Protein AF-W9Z2L5-F1 (afdb_monomer)

pLDDT: mean 79.65, std 16.05, range [39.03, 98.19]

Foldseek 3Di:
DDPCVPDLPPVSVPPVPDVVSDDDLVPDALCPLPDDSCLSVVLVVVVLQCVQVVVVVQQVVCPRDADDPPDDFDKDWDWDQDSVSDIDTDDIGGPDDFDCDDPRVVVVVVVVVLVVQVCCCPPVVDHDPDPDPPPPDDDSYDDDHPVNVPDPPPDD

Organism: NCBI:txid1089452

Structure (mmCIF, N/CA/C/O backbone):
data_AF-W9Z2L5-F1
#
_entry.id   AF-W9Z2L5-F1
#
loop_
_atom_site.group_PDB
_atom_site.id
_atom_site.type_symbol
_atom_site.label_atom_id
_atom_site.label_alt_id
_atom_site.label_comp_id
_atom_site.label_asym_id
_atom_site.label_entity_id
_atom_site.label_seq_id
_atom_site.pdbx_PDB_ins_code
_atom_site.Cartn_x
_atom_site.Cartn_y
_atom_site.Cartn_z
_atom_site.occupancy
_atom_site.B_iso_or_equiv
_atom_site.auth_seq_id
_atom_site.auth_comp_id
_atom_site.auth_asym_id
_atom_site.auth_atom_id
_atom_site.pdbx_PDB_model_num
ATOM 1 N N . MET 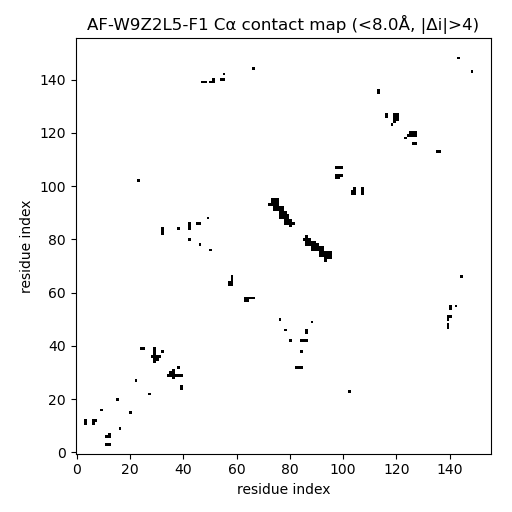A 1 1 ? 29.646 -7.602 -3.529 1.00 47.91 1 MET A N 1
ATOM 2 C CA . MET A 1 1 ? 28.427 -6.875 -3.949 1.00 47.91 1 MET A CA 1
ATOM 3 C C . MET A 1 1 ? 28.397 -5.554 -3.201 1.00 47.91 1 MET A C 1
ATOM 5 O O . MET A 1 1 ? 28.595 -5.579 -1.990 1.00 47.91 1 MET A O 1
ATOM 9 N N . SER A 1 2 ? 28.264 -4.413 -3.883 1.00 54.12 2 SER A N 1
ATOM 10 C CA . SER A 1 2 ? 28.114 -3.134 -3.175 1.00 54.12 2 SER A CA 1
ATOM 11 C C . SER A 1 2 ? 26.717 -3.083 -2.544 1.00 54.12 2 SER A C 1
ATOM 13 O O . SER A 1 2 ? 25.763 -3.632 -3.090 1.00 54.12 2 SER A O 1
ATOM 15 N N . ARG A 1 3 ? 26.581 -2.456 -1.371 1.00 52.78 3 ARG A N 1
ATOM 16 C CA . ARG A 1 3 ? 25.296 -2.385 -0.648 1.00 52.78 3 ARG A CA 1
ATOM 17 C C . ARG A 1 3 ? 24.193 -1.661 -1.438 1.00 52.78 3 ARG A C 1
ATOM 19 O O . ARG A 1 3 ? 23.020 -1.909 -1.190 1.00 52.78 3 ARG A O 1
ATOM 26 N N . GLY A 1 4 ? 24.564 -0.815 -2.402 1.00 57.91 4 GLY A N 1
ATOM 27 C CA . GLY A 1 4 ? 23.626 -0.015 -3.194 1.00 57.91 4 GLY A CA 1
ATOM 28 C C . GLY A 1 4 ? 22.781 -0.807 -4.196 1.00 57.91 4 GLY A C 1
ATOM 29 O O . GLY A 1 4 ? 21.761 -0.297 -4.631 1.00 57.91 4 GLY A O 1
ATOM 30 N N . SER A 1 5 ? 23.142 -2.047 -4.553 1.00 67.06 5 SER A N 1
ATOM 31 C CA . SER A 1 5 ? 22.365 -2.828 -5.534 1.00 67.06 5 SER A CA 1
ATOM 32 C C . SER A 1 5 ? 21.274 -3.713 -4.922 1.00 67.06 5 SER A C 1
ATOM 34 O O . SER A 1 5 ? 20.458 -4.249 -5.661 1.00 67.06 5 SER A O 1
ATOM 36 N N . ALA A 1 6 ? 21.284 -3.919 -3.601 1.00 76.12 6 ALA A N 1
ATOM 37 C CA . ALA A 1 6 ? 20.391 -4.864 -2.917 1.00 76.12 6 ALA A CA 1
ATOM 38 C C . ALA A 1 6 ? 19.367 -4.192 -1.985 1.00 76.12 6 ALA A C 1
ATOM 40 O O . ALA A 1 6 ? 18.418 -4.842 -1.564 1.00 76.12 6 ALA A O 1
ATOM 41 N N . LEU A 1 7 ? 19.560 -2.912 -1.647 1.00 82.31 7 LEU A N 1
ATOM 42 C CA . LEU A 1 7 ? 18.696 -2.161 -0.734 1.00 82.31 7 LEU A CA 1
ATOM 43 C C . LEU A 1 7 ? 18.075 -0.984 -1.469 1.00 82.31 7 LEU A C 1
ATOM 45 O O . LEU A 1 7 ? 18.793 -0.058 -1.817 1.00 82.31 7 LEU A O 1
ATOM 49 N N . THR A 1 8 ? 16.763 -0.973 -1.675 1.00 84.12 8 THR A N 1
ATOM 50 C CA . THR A 1 8 ? 16.073 0.054 -2.478 1.00 84.12 8 THR A CA 1
ATOM 51 C C . THR A 1 8 ? 15.785 1.355 -1.714 1.00 84.12 8 THR A C 1
ATOM 53 O O . THR A 1 8 ? 15.273 2.310 -2.301 1.00 84.12 8 THR A O 1
ATOM 56 N N . ASN A 1 9 ? 16.140 1.439 -0.424 1.00 84.56 9 ASN A N 1
ATOM 57 C CA . ASN A 1 9 ? 15.914 2.609 0.429 1.00 84.56 9 ASN A CA 1
ATOM 58 C C . ASN A 1 9 ? 16.479 3.876 -0.222 1.00 84.56 9 ASN A C 1
ATOM 60 O O . ASN A 1 9 ? 17.684 3.971 -0.457 1.00 84.56 9 ASN A O 1
ATOM 64 N N . THR A 1 10 ? 15.646 4.899 -0.436 1.00 77.19 10 THR A N 1
ATOM 65 C CA . THR A 1 10 ? 16.075 6.082 -1.203 1.00 77.19 10 THR A CA 1
ATOM 66 C C . THR A 1 10 ? 17.286 6.798 -0.587 1.00 77.19 10 THR A C 1
ATOM 68 O O . THR A 1 10 ? 18.162 7.246 -1.319 1.00 77.19 10 THR A O 1
ATOM 71 N N . HIS A 1 11 ? 17.399 6.835 0.746 1.00 75.50 11 HIS A N 1
ATOM 72 C CA . HIS A 1 11 ? 18.551 7.427 1.441 1.00 75.50 11 HIS A CA 1
ATOM 73 C C . HIS A 1 11 ? 19.886 6.721 1.136 1.00 75.50 11 HIS A C 1
ATOM 75 O O . HIS A 1 11 ? 20.939 7.346 1.217 1.00 75.50 11 HIS A O 1
ATOM 81 N N . LEU A 1 12 ? 19.854 5.430 0.782 1.00 75.06 12 LEU A N 1
ATOM 82 C CA . LEU A 1 12 ? 21.042 4.628 0.465 1.00 75.06 12 LEU A CA 1
ATOM 83 C C . LEU A 1 12 ? 21.386 4.635 -1.032 1.00 75.06 12 LEU A C 1
ATOM 85 O O . LEU A 1 12 ? 22.494 4.248 -1.399 1.00 75.06 12 LEU A O 1
ATOM 89 N N . GLN A 1 13 ? 20.459 5.074 -1.888 1.00 73.19 13 GLN A N 1
ATOM 90 C CA . GLN A 1 13 ? 20.598 5.020 -3.347 1.00 73.19 13 GLN A CA 1
ATOM 91 C C . GLN A 1 13 ? 21.446 6.164 -3.946 1.00 73.19 13 GLN A C 1
ATOM 93 O O . GLN A 1 13 ? 21.822 6.099 -5.116 1.00 73.19 13 GLN A O 1
ATOM 98 N N . GLY A 1 14 ? 21.822 7.183 -3.159 1.00 63.94 14 GLY A N 1
ATOM 99 C CA . GLY A 1 14 ? 22.745 8.251 -3.581 1.00 63.94 14 GLY A CA 1
ATOM 100 C C . GLY A 1 14 ? 22.353 8.947 -4.900 1.00 63.94 14 GLY A C 1
ATOM 101 O O . GLY A 1 14 ? 21.176 9.055 -5.235 1.00 63.94 14 GLY A O 1
ATOM 102 N N . THR A 1 15 ? 23.342 9.399 -5.683 1.00 53.19 15 THR A N 1
ATOM 103 C CA . THR A 1 15 ? 23.159 10.039 -7.010 1.00 53.19 15 THR A CA 1
ATOM 104 C C . THR A 1 15 ? 22.731 9.078 -8.129 1.00 53.19 15 THR A C 1
ATOM 106 O O . THR A 1 15 ? 22.491 9.518 -9.250 1.00 53.19 15 THR A O 1
ATOM 109 N N . VAL A 1 16 ? 22.593 7.776 -7.845 1.00 51.38 16 VAL A N 1
ATOM 110 C CA . VAL A 1 16 ? 22.003 6.784 -8.769 1.00 51.38 16 VAL A CA 1
ATOM 111 C C . VAL A 1 16 ? 20.470 6.911 -8.801 1.00 51.38 16 VAL A C 1
ATOM 113 O O . VAL A 1 16 ? 19.812 6.398 -9.707 1.00 51.38 16 VAL A O 1
ATOM 116 N N . CYS A 1 17 ? 19.899 7.684 -7.870 1.00 51.12 17 CYS A N 1
ATOM 117 C CA . CYS A 1 17 ? 18.515 8.142 -7.884 1.00 51.12 17 CYS A CA 1
ATOM 118 C C . CYS A 1 17 ? 18.306 9.199 -8.987 1.00 51.12 17 CYS A C 1
ATOM 120 O O . CYS A 1 17 ? 18.081 10.378 -8.728 1.00 51.12 17 CYS A O 1
ATOM 122 N N . SER A 1 18 ? 18.424 8.785 -10.247 1.00 53.22 18 SER A N 1
ATOM 123 C CA . SER A 1 18 ? 17.806 9.529 -11.346 1.00 53.22 18 SER A CA 1
ATOM 124 C C . SER A 1 18 ? 16.284 9.498 -11.159 1.00 53.22 18 SER A C 1
ATOM 126 O O . SER A 1 18 ? 15.764 8.576 -10.526 1.00 53.22 18 SER A O 1
ATOM 128 N N . GLU A 1 19 ? 15.543 10.440 -11.748 1.00 52.03 19 GLU A N 1
ATOM 129 C CA . GLU A 1 19 ? 14.067 10.395 -11.806 1.00 52.03 19 GLU A CA 1
ATOM 130 C C . GLU A 1 19 ? 13.525 9.026 -12.267 1.00 52.03 19 GLU A C 1
ATOM 132 O O . GLU A 1 19 ? 12.391 8.669 -11.971 1.00 52.03 19 GLU A O 1
ATOM 137 N N . SER A 1 20 ? 14.353 8.211 -12.929 1.00 59.31 20 SER A N 1
ATOM 138 C CA . SER A 1 20 ? 14.019 6.852 -13.348 1.00 59.31 20 SER A CA 1
ATOM 139 C C . SER A 1 20 ? 13.914 5.811 -12.218 1.00 59.31 20 SER A C 1
ATOM 141 O O . SER A 1 20 ? 13.379 4.731 -12.480 1.00 59.31 20 SER A O 1
ATOM 143 N N . ALA A 1 21 ? 14.397 6.10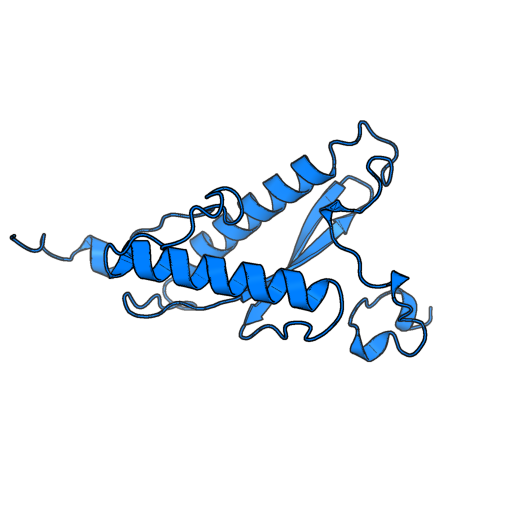1 -11.001 1.00 68.56 21 ALA A N 1
ATOM 144 C CA . ALA A 1 21 ? 14.431 5.167 -9.868 1.00 68.56 21 ALA A CA 1
ATOM 145 C C . ALA A 1 21 ? 13.091 5.051 -9.119 1.00 68.56 21 ALA A C 1
ATOM 147 O O . ALA A 1 21 ? 12.851 4.060 -8.433 1.00 68.56 21 ALA A O 1
ATOM 148 N N . ARG A 1 22 ? 12.203 6.043 -9.258 1.00 78.25 22 ARG A N 1
ATOM 149 C CA . ARG A 1 22 ? 10.830 6.001 -8.742 1.00 78.25 22 ARG A CA 1
ATOM 150 C C . ARG A 1 22 ? 9.873 6.116 -9.91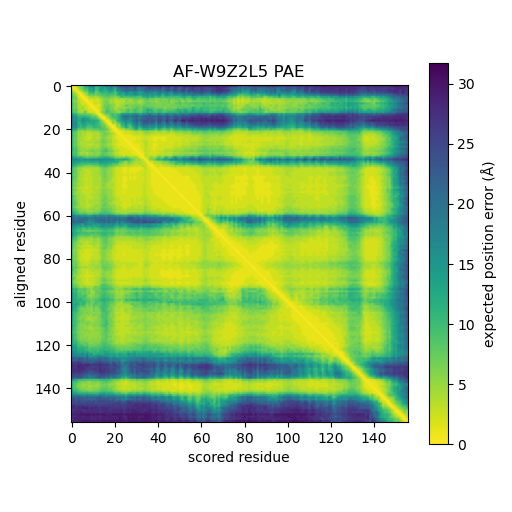1 1.00 78.25 22 ARG A C 1
ATOM 152 O O . ARG A 1 22 ? 9.937 7.075 -10.670 1.00 78.25 22 ARG A O 1
ATOM 159 N N . ARG A 1 23 ? 8.976 5.149 -10.047 1.00 82.75 23 ARG A N 1
ATOM 160 C CA . ARG A 1 23 ? 7.974 5.137 -11.112 1.00 82.75 23 ARG A CA 1
ATOM 161 C C . ARG A 1 23 ? 6.616 4.846 -10.516 1.00 82.75 23 ARG A C 1
ATOM 163 O O . ARG A 1 23 ? 6.515 4.128 -9.525 1.00 82.75 23 ARG A O 1
ATOM 170 N N . ASP A 1 24 ? 5.593 5.416 -11.133 1.00 86.56 24 ASP A N 1
ATOM 171 C CA . ASP A 1 24 ? 4.224 5.015 -10.856 1.00 86.56 24 ASP A CA 1
ATOM 172 C C . ASP A 1 24 ? 4.059 3.551 -11.285 1.00 86.56 24 ASP A C 1
ATOM 174 O O . ASP A 1 24 ? 4.400 3.190 -12.417 1.00 86.56 24 ASP A O 1
ATOM 178 N N . PHE A 1 25 ? 3.560 2.721 -10.371 1.00 91.25 25 PHE A N 1
ATOM 179 C CA . PHE A 1 25 ? 3.324 1.298 -10.585 1.00 91.25 25 PHE A CA 1
ATOM 180 C C . PHE A 1 25 ? 2.549 1.034 -11.880 1.00 91.25 25 PHE A C 1
ATOM 182 O O . PHE A 1 25 ? 2.928 0.169 -12.670 1.00 91.25 25 PHE A O 1
ATOM 189 N N . TRP A 1 26 ? 1.511 1.828 -12.149 1.00 91.25 26 TRP A N 1
ATOM 190 C CA . TRP A 1 26 ? 0.640 1.616 -13.305 1.00 91.25 26 TRP A CA 1
ATOM 191 C C . TRP A 1 26 ? 1.313 1.953 -14.637 1.00 91.25 26 TRP A C 1
ATOM 193 O O . TRP A 1 26 ? 0.909 1.437 -15.679 1.00 91.25 26 TRP A O 1
ATOM 203 N N . THR A 1 27 ? 2.382 2.753 -14.599 1.00 90.62 27 THR A N 1
ATOM 204 C CA . THR A 1 27 ? 3.176 3.139 -15.777 1.00 90.62 27 THR A CA 1
ATOM 205 C C . THR A 1 27 ? 4.302 2.159 -16.106 1.00 90.62 27 THR A C 1
ATOM 207 O O . THR A 1 27 ? 5.006 2.344 -17.098 1.00 90.62 27 THR A O 1
ATOM 210 N N . LEU A 1 28 ? 4.495 1.115 -15.290 1.00 90.75 28 LEU A N 1
ATOM 211 C CA . LEU A 1 28 ? 5.462 0.060 -15.587 1.00 90.75 28 LEU A CA 1
ATOM 212 C C . LEU A 1 28 ? 5.043 -0.728 -16.844 1.00 90.75 28 LEU A C 1
ATOM 214 O O . LEU A 1 28 ? 3.839 -0.910 -17.057 1.00 90.75 28 LEU A O 1
ATOM 218 N N . PRO A 1 29 ? 6.006 -1.214 -17.655 1.00 92.06 29 PRO A N 1
ATOM 219 C CA . PRO A 1 29 ? 5.706 -1.972 -18.867 1.00 92.06 29 PRO A CA 1
ATOM 220 C C . PRO A 1 29 ? 4.862 -3.219 -18.582 1.00 92.06 29 PRO A C 1
ATOM 222 O O . PRO A 1 29 ? 5.127 -3.968 -17.638 1.00 92.06 29 PRO A O 1
ATOM 225 N N . ASP A 1 30 ? 3.857 -3.459 -19.418 1.00 91.44 30 ASP A N 1
ATOM 226 C CA . ASP A 1 30 ? 2.992 -4.639 -19.308 1.00 91.44 30 ASP A CA 1
ATOM 227 C C . ASP A 1 30 ? 3.790 -5.932 -19.561 1.00 91.44 30 ASP A C 1
ATOM 229 O O . ASP A 1 30 ? 3.566 -6.958 -18.926 1.00 91.44 30 ASP A O 1
ATOM 233 N N . ASP A 1 31 ? 4.810 -5.868 -20.410 1.00 90.50 31 ASP A N 1
ATOM 234 C CA . ASP A 1 31 ? 5.692 -6.980 -20.758 1.00 90.50 31 ASP A CA 1
ATOM 235 C C . ASP A 1 31 ? 6.889 -7.154 -19.806 1.00 90.50 31 ASP A C 1
ATOM 237 O O . ASP A 1 31 ? 7.770 -7.965 -20.088 1.00 90.50 31 ASP A O 1
ATOM 241 N N . LEU A 1 32 ? 6.925 -6.459 -18.658 1.00 90.44 32 LEU A N 1
ATOM 242 C CA . LEU A 1 32 ? 8.061 -6.486 -17.720 1.00 90.44 32 LEU A CA 1
ATOM 243 C C . LEU A 1 32 ? 8.472 -7.909 -17.295 1.00 90.44 32 LEU A C 1
ATOM 245 O O . LEU A 1 32 ? 9.658 -8.181 -17.117 1.00 90.44 32 LEU A O 1
ATOM 249 N N . PHE A 1 33 ? 7.504 -8.821 -17.168 1.00 88.94 33 PHE A N 1
ATOM 250 C CA . PHE A 1 33 ? 7.734 -10.234 -16.839 1.00 88.94 33 PHE A CA 1
ATOM 251 C C . PHE A 1 33 ? 7.581 -11.183 -18.045 1.00 88.94 33 PHE A C 1
ATOM 253 O O . PHE A 1 33 ? 7.528 -12.399 -17.876 1.00 88.94 33 PHE A O 1
ATOM 260 N N . GLY A 1 34 ? 7.504 -10.653 -19.272 1.00 77.75 34 GLY A N 1
ATOM 261 C CA . GLY A 1 34 ? 7.405 -11.433 -20.512 1.00 77.75 34 GLY A CA 1
ATOM 262 C C . GLY A 1 34 ? 6.101 -12.227 -20.672 1.00 77.75 34 GLY A C 1
ATOM 263 O O . GLY A 1 34 ? 6.074 -13.207 -21.417 1.00 77.75 34 GLY A O 1
ATOM 264 N N . ARG A 1 35 ? 5.039 -11.846 -19.949 1.00 75.06 35 ARG A N 1
ATOM 265 C CA . ARG A 1 35 ? 3.719 -12.505 -19.956 1.00 75.06 35 ARG A CA 1
ATOM 266 C C . ARG A 1 35 ? 2.638 -11.622 -20.595 1.00 75.06 35 ARG A C 1
ATOM 268 O O . ARG A 1 35 ? 2.930 -10.598 -21.197 1.00 75.06 35 ARG A O 1
ATOM 275 N N . ASP A 1 36 ? 1.383 -12.033 -20.445 1.00 83.06 36 ASP A N 1
ATOM 276 C CA . ASP A 1 36 ? 0.145 -11.469 -21.009 1.00 83.06 36 ASP A CA 1
ATOM 277 C C . ASP A 1 36 ? -0.220 -10.020 -20.614 1.00 83.06 36 ASP A C 1
ATOM 279 O O . ASP A 1 36 ? -1.347 -9.593 -20.848 1.00 83.06 36 ASP A O 1
ATOM 283 N N . GLY A 1 37 ? 0.683 -9.262 -19.991 1.00 82.81 37 GLY A N 1
ATOM 284 C CA . GLY A 1 37 ? 0.425 -7.887 -19.557 1.00 82.81 37 GLY A CA 1
ATOM 285 C C . GLY A 1 37 ? -0.379 -7.734 -18.264 1.00 82.81 37 GLY A C 1
ATOM 286 O O . GLY A 1 37 ? -0.326 -6.683 -17.633 1.00 82.81 37 GLY A O 1
ATOM 287 N N . SER A 1 38 ? -1.061 -8.782 -17.799 1.00 91.25 38 SER A N 1
ATOM 288 C CA . SER A 1 38 ? -1.991 -8.694 -16.659 1.00 91.25 38 SER A CA 1
ATOM 289 C C . SER A 1 38 ? -1.336 -8.909 -15.286 1.00 91.25 38 SER A C 1
ATOM 291 O O . SER A 1 38 ? -2.010 -9.060 -14.264 1.00 91.25 38 SER A O 1
ATOM 293 N N . TRP A 1 39 ? 0.000 -8.896 -15.229 1.00 94.19 39 TRP A N 1
ATOM 294 C CA . TRP A 1 39 ? 0.749 -9.060 -13.980 1.00 94.19 39 TRP A CA 1
ATOM 295 C C . TRP A 1 39 ? 0.454 -7.934 -12.981 1.00 94.19 39 TRP A C 1
ATOM 297 O O . TRP A 1 39 ? 0.398 -8.195 -11.779 1.00 94.19 39 TRP A O 1
ATOM 307 N N . LYS A 1 40 ? 0.213 -6.700 -13.459 1.00 95.06 40 LYS A N 1
ATOM 308 C CA . LYS A 1 40 ? -0.118 -5.552 -12.597 1.00 95.06 40 LYS A CA 1
ATOM 309 C C . LYS A 1 40 ? -1.426 -5.780 -11.849 1.00 95.06 40 LYS A C 1
ATOM 311 O O . LYS A 1 40 ? -1.474 -5.571 -10.640 1.00 95.06 40 LYS A O 1
ATOM 316 N N . ASP A 1 41 ? -2.445 -6.289 -12.537 1.00 94.31 41 ASP A N 1
ATOM 317 C CA . ASP A 1 41 ? -3.749 -6.589 -11.939 1.00 94.31 41 ASP A CA 1
ATOM 318 C C . ASP A 1 41 ? -3.651 -7.722 -10.915 1.00 94.31 41 ASP A C 1
ATOM 320 O O . ASP A 1 41 ? -4.182 -7.615 -9.807 1.00 94.31 41 ASP A O 1
ATOM 324 N N . ARG A 1 42 ? -2.914 -8.793 -11.245 1.00 94.94 42 ARG A N 1
ATOM 325 C CA . ARG A 1 42 ? -2.661 -9.909 -10.318 1.00 94.94 42 ARG A CA 1
ATOM 326 C C . ARG A 1 42 ? -1.901 -9.455 -9.075 1.00 94.94 42 ARG A C 1
ATOM 328 O O . ARG A 1 42 ? -2.293 -9.797 -7.958 1.00 94.94 42 ARG A O 1
ATOM 335 N N . ALA A 1 43 ? -0.838 -8.673 -9.259 1.00 96.06 43 ALA A N 1
ATOM 336 C CA . ALA A 1 43 ? -0.049 -8.132 -8.163 1.00 96.06 43 ALA A CA 1
ATOM 337 C C . ALA A 1 43 ? -0.895 -7.201 -7.286 1.00 96.06 43 ALA A C 1
ATOM 339 O O . ALA A 1 43 ? -0.889 -7.344 -6.066 1.00 96.06 43 ALA A O 1
ATOM 340 N N . TYR A 1 44 ? -1.686 -6.309 -7.887 1.00 96.00 44 TYR A N 1
ATOM 341 C CA . TYR A 1 44 ? -2.561 -5.396 -7.156 1.00 96.00 44 TYR A CA 1
ATOM 342 C C . TYR A 1 44 ? -3.639 -6.137 -6.353 1.00 96.00 44 TYR A C 1
ATOM 344 O O . TYR A 1 44 ? -3.858 -5.826 -5.180 1.00 96.00 44 TYR A O 1
ATOM 352 N N . LEU A 1 45 ? -4.257 -7.175 -6.927 1.00 96.31 45 LEU A N 1
ATOM 353 C CA . LEU A 1 45 ? -5.188 -8.043 -6.203 1.00 96.31 45 LEU A CA 1
ATOM 354 C C . LEU A 1 45 ? -4.507 -8.724 -5.008 1.00 96.31 45 LEU A C 1
ATOM 356 O O . LEU A 1 45 ? -5.071 -8.779 -3.914 1.00 96.31 45 LEU A O 1
ATOM 360 N N . ARG A 1 46 ? -3.280 -9.219 -5.193 1.00 97.69 46 ARG A N 1
ATOM 361 C CA . ARG A 1 46 ? -2.527 -9.877 -4.124 1.00 97.69 46 ARG A CA 1
ATOM 362 C C . ARG A 1 46 ? -2.119 -8.905 -3.017 1.00 97.69 46 ARG A C 1
ATOM 364 O O . ARG A 1 46 ? -2.222 -9.263 -1.848 1.00 97.69 46 ARG A O 1
ATOM 371 N N . ILE A 1 47 ? -1.734 -7.676 -3.363 1.00 97.75 47 ILE A N 1
ATOM 372 C CA . ILE A 1 47 ? -1.477 -6.587 -2.408 1.00 97.75 47 ILE A CA 1
ATOM 373 C C . ILE A 1 47 ? -2.721 -6.332 -1.546 1.00 97.75 47 ILE A C 1
ATOM 375 O O . ILE A 1 47 ? -2.612 -6.258 -0.324 1.00 97.75 47 ILE A O 1
ATOM 379 N N . GLN A 1 48 ? -3.909 -6.263 -2.158 1.00 97.50 48 GLN A N 1
ATOM 380 C CA . GLN A 1 48 ? -5.172 -6.064 -1.436 1.00 97.50 48 GLN A CA 1
ATOM 381 C C . GLN A 1 48 ? -5.464 -7.198 -0.450 1.00 97.50 48 GLN A C 1
ATOM 383 O O . GLN A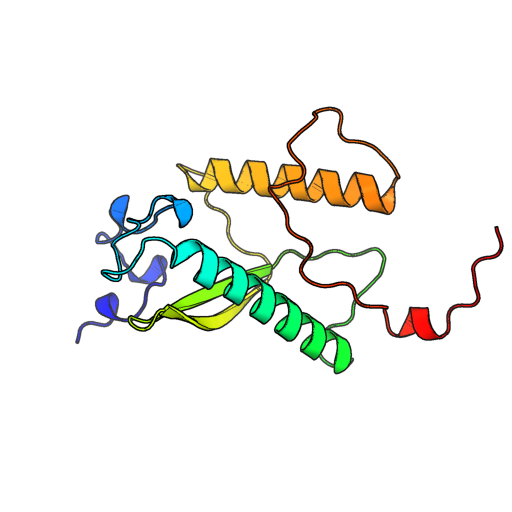 1 48 ? -5.828 -6.935 0.695 1.00 97.50 48 GLN A O 1
ATOM 388 N N . GLN A 1 49 ? -5.279 -8.447 -0.884 1.00 97.94 49 GLN A N 1
ATOM 389 C CA . GLN A 1 49 ? -5.475 -9.628 -0.041 1.00 97.94 49 GLN A CA 1
ATOM 390 C C . GLN A 1 49 ? -4.504 -9.640 1.142 1.00 97.94 49 GLN A C 1
ATOM 392 O O . GLN A 1 49 ? -4.941 -9.760 2.284 1.00 97.94 49 GLN A O 1
ATOM 397 N N . ILE A 1 50 ? -3.206 -9.446 0.884 1.00 98.19 50 ILE A N 1
ATOM 398 C CA . ILE A 1 50 ? -2.180 -9.439 1.933 1.00 98.19 50 ILE A CA 1
ATOM 399 C C . ILE A 1 50 ? -2.435 -8.307 2.933 1.00 98.19 50 ILE A C 1
ATOM 401 O O . ILE A 1 50 ? -2.349 -8.535 4.137 1.00 98.19 50 ILE A O 1
ATOM 405 N N . ALA A 1 51 ? -2.788 -7.106 2.464 1.00 96.88 51 ALA A N 1
ATOM 406 C CA . ALA A 1 51 ? -3.127 -5.992 3.345 1.00 96.88 51 ALA A CA 1
ATOM 407 C C . ALA A 1 51 ? -4.331 -6.330 4.243 1.00 96.88 51 ALA A C 1
ATOM 409 O O . ALA A 1 51 ? -4.260 -6.154 5.459 1.00 96.88 51 ALA A O 1
ATOM 410 N N . GLY A 1 52 ? -5.412 -6.866 3.666 1.00 95.31 52 GLY A N 1
ATOM 411 C CA . GLY A 1 52 ? -6.600 -7.271 4.420 1.00 95.31 52 GLY A CA 1
ATOM 412 C C . GLY A 1 52 ? -6.306 -8.353 5.463 1.00 95.31 52 GLY A C 1
ATOM 413 O O . GLY A 1 52 ? -6.682 -8.206 6.624 1.00 95.31 52 GLY A O 1
ATOM 414 N N . GLU A 1 53 ? -5.586 -9.410 5.084 1.00 94.88 53 GLU A N 1
ATOM 415 C CA . GLU A 1 53 ? -5.195 -10.493 5.997 1.00 94.88 53 GLU A CA 1
ATOM 416 C C . GLU A 1 53 ? -4.262 -10.004 7.113 1.00 94.88 53 GLU A C 1
ATOM 418 O O . GLU A 1 53 ? -4.444 -10.378 8.273 1.00 94.88 53 GLU A O 1
ATOM 423 N N . CYS A 1 54 ? -3.304 -9.129 6.791 1.00 93.69 54 CYS A N 1
ATOM 424 C CA . CYS A 1 54 ? -2.373 -8.548 7.757 1.00 93.69 54 CYS A CA 1
ATOM 425 C C . CYS A 1 54 ? -3.113 -7.755 8.846 1.00 93.69 54 CYS A C 1
ATOM 427 O O . CYS A 1 54 ? -2.939 -8.027 10.038 1.00 93.69 54 CYS A O 1
ATOM 429 N N . PHE A 1 55 ? -3.996 -6.829 8.456 1.00 91.25 55 PHE A N 1
ATOM 430 C CA . PHE A 1 55 ? -4.765 -6.035 9.417 1.00 91.25 55 PHE A CA 1
ATOM 431 C C . PHE A 1 55 ? -5.822 -6.860 10.158 1.00 91.25 55 PHE A C 1
ATOM 433 O O . PHE A 1 55 ? -6.046 -6.623 11.345 1.00 91.25 55 PHE A O 1
ATOM 440 N N . LEU A 1 56 ? -6.428 -7.866 9.519 1.00 90.00 56 LEU A N 1
ATOM 441 C CA . LEU A 1 56 ? -7.335 -8.796 10.195 1.00 90.00 56 LEU A CA 1
ATOM 442 C C . LEU A 1 56 ? -6.609 -9.584 11.290 1.00 90.00 56 LEU A C 1
ATOM 444 O O . LEU A 1 56 ? -7.117 -9.694 12.410 1.00 90.00 56 LEU A O 1
ATOM 448 N N . ALA A 1 57 ? -5.424 -10.117 10.986 1.00 88.62 57 ALA A N 1
ATOM 449 C CA . ALA A 1 57 ? -4.607 -10.837 11.953 1.00 88.62 57 ALA A CA 1
ATOM 450 C C . ALA A 1 57 ? -4.228 -9.929 13.131 1.00 88.62 57 ALA A C 1
ATOM 452 O O . ALA A 1 57 ? -4.407 -10.311 14.289 1.00 88.62 57 ALA A O 1
ATOM 453 N N . ALA A 1 58 ? -3.790 -8.700 12.846 1.00 87.06 58 ALA A N 1
ATOM 454 C CA . ALA A 1 58 ? -3.410 -7.739 13.873 1.00 87.06 58 ALA A CA 1
ATOM 455 C C . ALA A 1 58 ? -4.593 -7.316 14.765 1.00 87.06 58 ALA A C 1
ATOM 457 O O . ALA A 1 58 ? -4.462 -7.300 15.991 1.00 87.06 58 ALA A O 1
ATOM 458 N N . ALA A 1 59 ? -5.765 -7.058 14.175 1.00 83.56 59 ALA A N 1
ATOM 459 C CA . ALA A 1 59 ? -6.990 -6.739 14.909 1.00 83.56 59 ALA A CA 1
ATOM 460 C C . ALA A 1 59 ? -7.496 -7.920 15.759 1.00 83.56 59 ALA A C 1
ATOM 462 O O . ALA A 1 59 ? -8.069 -7.719 16.829 1.00 83.56 59 ALA A O 1
ATOM 463 N N . SER A 1 60 ? -7.268 -9.159 15.314 1.00 80.75 60 SER A N 1
ATOM 464 C CA . SER A 1 60 ? -7.737 -10.365 16.012 1.00 80.75 60 SER A CA 1
ATOM 465 C C . SER A 1 60 ? -6.924 -10.702 17.261 1.00 80.75 60 SER A C 1
ATOM 467 O O . SER A 1 60 ? -7.452 -11.314 18.187 1.00 80.75 60 SER A O 1
ATOM 469 N N . MET A 1 61 ? -5.646 -10.319 17.309 1.00 75.06 61 MET A N 1
ATOM 470 C CA . MET A 1 61 ? -4.773 -10.649 18.439 1.00 75.06 61 MET A CA 1
ATOM 471 C C . MET A 1 61 ? -4.992 -9.740 19.660 1.00 75.06 61 MET A C 1
ATOM 473 O O . MET A 1 61 ? -4.576 -10.109 20.752 1.00 75.06 61 MET A O 1
ATOM 477 N N . ASN A 1 62 ? -5.662 -8.588 19.509 1.00 62.50 62 ASN A N 1
ATOM 478 C CA . ASN A 1 62 ? -6.083 -7.648 20.569 1.00 62.50 62 ASN A CA 1
ATOM 479 C C . ASN A 1 62 ? -4.991 -7.192 21.573 1.00 62.50 62 ASN A C 1
ATOM 481 O O . ASN A 1 62 ? -5.309 -6.603 22.604 1.00 62.50 62 ASN A O 1
ATOM 485 N N . ILE A 1 63 ? -3.715 -7.466 21.279 1.00 61.50 63 ILE A N 1
ATOM 486 C CA . ILE A 1 63 ? -2.544 -7.108 22.100 1.00 61.50 63 ILE A CA 1
ATOM 487 C C . ILE A 1 63 ? -1.612 -6.100 21.412 1.00 61.50 63 ILE A C 1
ATOM 489 O O . ILE A 1 63 ? -0.865 -5.417 22.102 1.00 61.50 63 ILE A O 1
ATOM 493 N N . ASN A 1 64 ? -1.668 -5.981 20.076 1.00 64.75 64 ASN A N 1
ATOM 494 C CA . ASN A 1 64 ? -0.692 -5.207 19.291 1.00 64.75 64 ASN A CA 1
ATOM 495 C C . ASN A 1 64 ? -1.292 -3.996 18.558 1.00 64.75 64 ASN A C 1
ATOM 497 O O . ASN A 1 64 ? -0.588 -3.015 18.345 1.00 64.75 64 ASN A O 1
ATOM 501 N N . ILE A 1 65 ? -2.575 -4.042 18.183 1.00 71.62 65 ILE A N 1
ATOM 502 C CA . ILE A 1 65 ? -3.298 -2.916 17.576 1.00 71.62 65 ILE A CA 1
ATOM 503 C C . ILE A 1 65 ? -4.601 -2.726 18.346 1.00 71.62 65 ILE A C 1
ATOM 505 O O . ILE A 1 65 ? -5.425 -3.638 18.410 1.00 71.62 65 ILE A O 1
ATOM 509 N N . VAL A 1 66 ? -4.785 -1.538 18.921 1.00 75.25 66 VAL A N 1
ATOM 510 C CA . VAL A 1 66 ? -6.042 -1.135 19.557 1.00 75.25 66 VAL A CA 1
ATOM 511 C C . VAL A 1 66 ? -6.749 -0.170 18.620 1.00 75.25 66 VAL A C 1
ATOM 513 O O . VAL A 1 66 ? -6.322 0.966 18.437 1.00 75.25 66 VAL A O 1
ATOM 516 N N . LEU A 1 67 ? -7.835 -0.639 18.017 1.00 79.38 67 LEU A N 1
ATOM 517 C CA . LEU A 1 67 ? -8.671 0.173 17.144 1.00 79.38 67 LEU A CA 1
ATOM 518 C C . LEU A 1 67 ? -9.615 1.038 17.993 1.00 79.38 67 LEU A C 1
ATOM 520 O O . LEU A 1 67 ? -10.400 0.512 18.788 1.00 79.38 67 LEU A O 1
ATOM 524 N N . HIS A 1 68 ? -9.542 2.357 17.815 1.00 82.81 68 HIS A N 1
ATOM 525 C CA . HIS A 1 68 ? -10.414 3.331 18.473 1.00 82.81 68 HIS A CA 1
ATOM 526 C C . HIS A 1 68 ? -11.410 3.907 17.453 1.00 82.81 68 HIS A C 1
ATOM 528 O O . HIS A 1 68 ? -10.969 4.299 16.375 1.00 82.81 68 HIS A O 1
ATOM 534 N N . PRO A 1 69 ? -12.722 3.972 17.758 1.00 80.12 69 PRO A N 1
ATOM 535 C CA . PRO A 1 69 ? -13.747 4.365 16.785 1.00 80.12 69 PRO A CA 1
ATOM 536 C C . PRO A 1 69 ? -13.563 5.790 16.247 1.00 80.12 69 PRO A C 1
ATOM 538 O O . PRO A 1 69 ? -13.830 6.031 15.080 1.00 80.12 69 PRO A O 1
ATOM 541 N N . ASP A 1 70 ? -13.047 6.705 17.068 1.00 84.00 70 ASP A N 1
ATOM 542 C CA . ASP A 1 70 ? -12.842 8.108 16.673 1.00 84.00 70 ASP A CA 1
ATOM 543 C C . ASP A 1 70 ? -11.446 8.383 16.081 1.00 84.00 70 ASP A C 1
ATOM 545 O O . ASP A 1 70 ? -11.053 9.538 15.913 1.00 84.00 70 ASP A O 1
ATOM 549 N N . CYS A 1 71 ? -10.658 7.336 15.810 1.00 86.81 71 CYS A N 1
ATOM 550 C CA . CYS A 1 71 ? -9.304 7.465 15.280 1.00 86.81 71 CYS A CA 1
ATOM 551 C C . CYS A 1 71 ? -9.170 6.738 13.944 1.00 86.81 71 CYS A C 1
ATOM 553 O O . CYS A 1 71 ? -9.655 5.624 13.764 1.00 86.81 71 CYS A O 1
ATOM 555 N N . PHE A 1 72 ? -8.402 7.337 13.042 1.00 89.50 72 PHE A N 1
ATOM 556 C CA . PHE A 1 72 ? -7.892 6.667 11.856 1.00 89.50 72 PHE A CA 1
ATOM 557 C C . PHE A 1 72 ? -6.375 6.827 11.805 1.00 89.50 72 PHE A C 1
ATOM 559 O O . PHE A 1 72 ? -5.817 7.771 12.367 1.00 89.50 72 PHE A O 1
ATOM 566 N N . GLU A 1 73 ? -5.710 5.911 11.111 1.00 89.75 73 GLU A N 1
ATOM 567 C CA . GLU A 1 73 ? -4.269 5.959 10.903 1.00 89.75 73 GLU A CA 1
ATOM 568 C C . GLU A 1 73 ? -3.937 5.616 9.451 1.00 89.75 73 GLU A C 1
ATOM 570 O O . GLU A 1 73 ? -4.627 4.827 8.801 1.00 89.75 73 GLU A O 1
ATOM 575 N N . ILE A 1 74 ? -2.887 6.251 8.936 1.00 91.31 74 ILE A N 1
ATOM 576 C CA . ILE A 1 74 ? -2.371 6.029 7.590 1.00 91.31 74 ILE A CA 1
ATOM 577 C C . ILE A 1 74 ? -1.068 5.246 7.709 1.00 91.31 74 ILE A C 1
ATOM 579 O O . ILE A 1 74 ? -0.110 5.707 8.333 1.00 91.31 74 ILE A O 1
ATOM 583 N N . PHE A 1 75 ? -1.030 4.100 7.038 1.00 93.12 75 PHE A N 1
ATOM 584 C CA . PHE A 1 75 ? 0.149 3.253 6.925 1.00 93.12 75 PHE A CA 1
ATOM 585 C C . PHE A 1 75 ? 0.624 3.193 5.472 1.00 93.12 75 PHE A C 1
ATOM 587 O O . PHE A 1 75 ? -0.193 3.203 4.550 1.00 93.12 75 PHE A O 1
ATOM 594 N N . ALA A 1 76 ? 1.935 3.081 5.268 1.00 93.25 76 ALA A N 1
ATOM 595 C CA . ALA A 1 76 ? 2.502 2.617 4.004 1.00 93.25 76 ALA A CA 1
ATOM 596 C C . ALA A 1 76 ? 2.924 1.158 4.148 1.00 93.25 76 ALA A C 1
ATOM 598 O O . ALA A 1 76 ? 3.576 0.788 5.122 1.00 93.25 76 ALA A O 1
ATOM 599 N N . LEU A 1 77 ? 2.524 0.333 3.187 1.00 95.94 77 LEU A N 1
ATOM 600 C CA . LEU A 1 77 ? 2.905 -1.070 3.127 1.00 95.94 77 LEU A CA 1
ATOM 601 C C . LEU A 1 77 ? 3.880 -1.234 1.968 1.00 95.94 77 LEU A C 1
ATOM 603 O O . LEU A 1 77 ? 3.525 -0.951 0.821 1.00 95.94 77 LEU A O 1
ATOM 607 N N . ASP A 1 78 ? 5.079 -1.714 2.278 1.00 95.50 78 ASP A N 1
ATOM 608 C CA . ASP A 1 78 ? 6.132 -1.901 1.291 1.00 95.50 78 ASP A CA 1
ATOM 609 C C . ASP A 1 78 ? 6.155 -3.359 0.838 1.00 95.50 78 ASP A C 1
ATOM 611 O O . ASP A 1 78 ? 6.226 -4.291 1.645 1.00 95.50 78 ASP A O 1
ATOM 615 N N . PHE A 1 79 ? 6.092 -3.557 -0.478 1.00 97.44 79 PHE A N 1
ATOM 616 C CA . PHE A 1 79 ? 6.029 -4.875 -1.097 1.00 97.44 79 PHE A CA 1
ATOM 617 C C . PHE A 1 79 ? 7.198 -5.105 -2.051 1.00 97.44 79 PHE A C 1
ATOM 619 O O . PHE A 1 79 ? 7.661 -4.189 -2.731 1.00 97.44 79 PHE A O 1
ATOM 626 N N . LEU A 1 80 ? 7.620 -6.363 -2.152 1.00 96.31 80 LEU A N 1
ATOM 627 C CA . LEU A 1 80 ? 8.527 -6.850 -3.183 1.00 96.31 80 LEU A CA 1
ATOM 628 C C . LEU A 1 80 ? 7.767 -7.777 -4.136 1.00 96.31 80 LEU A C 1
ATOM 630 O O . LEU A 1 80 ? 7.029 -8.653 -3.689 1.00 96.31 80 LEU A O 1
ATOM 634 N N . ILE A 1 81 ? 7.972 -7.601 -5.442 1.00 95.56 81 ILE A N 1
ATOM 635 C CA . ILE A 1 81 ? 7.437 -8.489 -6.481 1.00 95.56 81 ILE A CA 1
ATOM 636 C C . ILE A 1 81 ? 8.612 -9.238 -7.108 1.00 95.56 81 ILE A C 1
ATOM 638 O O . ILE A 1 81 ? 9.548 -8.603 -7.599 1.00 95.56 81 ILE A O 1
ATOM 642 N N . ASP A 1 82 ? 8.592 -10.569 -7.058 1.00 93.88 82 ASP A N 1
ATOM 643 C CA . ASP A 1 82 ? 9.644 -11.395 -7.657 1.00 93.88 82 ASP A CA 1
ATOM 644 C C . ASP A 1 82 ? 9.385 -11.700 -9.145 1.00 93.88 82 ASP A C 1
ATOM 646 O O . ASP A 1 82 ? 8.362 -11.333 -9.722 1.00 93.88 82 ASP A O 1
ATOM 650 N N . LYS A 1 83 ? 10.348 -12.364 -9.795 1.00 91.50 83 LYS A N 1
ATOM 651 C CA . LYS A 1 83 ? 10.285 -12.698 -11.229 1.00 91.50 83 LYS A CA 1
ATOM 652 C C . LYS A 1 83 ? 9.206 -13.730 -11.574 1.00 91.50 83 LYS A C 1
ATOM 654 O O . LYS A 1 83 ? 8.873 -13.889 -12.745 1.00 91.50 83 LYS A O 1
ATOM 659 N N . GLU A 1 84 ? 8.685 -14.444 -10.581 1.00 91.12 84 GLU A N 1
ATOM 660 C CA . GLU A 1 84 ? 7.555 -15.357 -10.718 1.00 91.12 84 GLU A CA 1
ATOM 661 C C . GLU A 1 84 ? 6.201 -14.651 -10.510 1.00 91.12 84 GLU A C 1
ATOM 663 O O . GLU A 1 84 ? 5.160 -15.296 -10.652 1.00 91.12 84 GLU A O 1
ATOM 668 N N . GLU A 1 85 ? 6.212 -13.332 -10.269 1.00 91.81 85 GLU A N 1
ATOM 669 C CA . GLU A 1 85 ? 5.068 -12.477 -9.927 1.00 91.81 85 GLU A CA 1
ATOM 670 C C . GLU A 1 85 ? 4.484 -12.741 -8.528 1.00 91.81 85 GLU A C 1
ATOM 672 O O . GLU A 1 85 ? 3.333 -12.386 -8.253 1.00 91.81 85 GLU A O 1
ATOM 677 N N . HIS A 1 86 ? 5.249 -13.337 -7.605 1.00 95.06 86 HIS A N 1
ATOM 678 C CA . HIS A 1 86 ? 4.813 -13.399 -6.212 1.00 95.06 86 HIS A CA 1
ATOM 679 C C . HIS A 1 86 ? 5.003 -12.047 -5.528 1.00 95.06 86 HIS A C 1
ATOM 681 O O . HIS A 1 86 ? 6.025 -11.381 -5.699 1.00 95.06 86 HIS A O 1
ATOM 687 N N . VAL A 1 87 ? 4.023 -11.676 -4.705 1.00 97.81 87 VAL A N 1
ATOM 688 C CA . VAL A 1 87 ? 4.030 -10.450 -3.905 1.00 97.81 87 VAL A CA 1
ATOM 689 C C . VAL A 1 87 ? 4.365 -10.792 -2.458 1.00 97.81 87 VAL A C 1
ATOM 691 O O . VAL A 1 87 ? 3.678 -11.601 -1.832 1.00 97.81 87 VAL A O 1
ATOM 694 N N . TR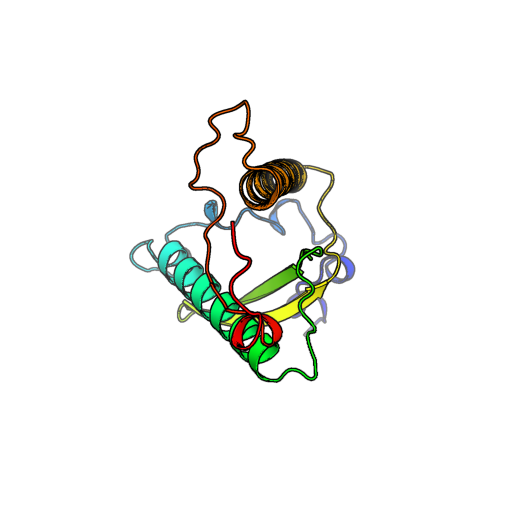P A 1 88 ? 5.380 -10.127 -1.921 1.00 98.00 88 TRP A N 1
ATOM 695 C CA . TRP A 1 88 ? 5.887 -10.309 -0.567 1.00 98.00 88 TRP A CA 1
ATOM 696 C C . TRP A 1 88 ? 5.738 -9.005 0.216 1.00 98.00 88 TRP A C 1
ATOM 698 O O . TRP A 1 88 ? 6.281 -7.982 -0.196 1.00 98.00 88 TRP A O 1
ATOM 708 N N . LEU A 1 89 ? 5.007 -9.025 1.335 1.00 98.06 89 LEU A N 1
ATOM 709 C CA . LEU A 1 89 ? 4.983 -7.898 2.274 1.00 98.06 89 LEU A CA 1
ATOM 710 C C . LEU A 1 89 ? 6.315 -7.847 3.024 1.00 98.06 89 LEU A C 1
ATOM 712 O O . LEU A 1 89 ? 6.703 -8.834 3.647 1.00 98.06 89 LEU A O 1
ATOM 716 N N . MET A 1 90 ? 6.992 -6.705 2.961 1.00 96.69 90 MET A N 1
ATOM 717 C CA . MET A 1 90 ? 8.290 -6.494 3.602 1.00 96.69 90 MET A CA 1
ATOM 718 C C . MET A 1 90 ? 8.126 -5.820 4.961 1.00 96.69 90 MET A C 1
ATOM 720 O O . MET A 1 90 ? 8.625 -6.324 5.964 1.00 96.69 90 MET A O 1
ATOM 724 N N . GLU A 1 91 ? 7.405 -4.699 4.995 1.00 95.12 91 GLU A N 1
ATOM 725 C CA . GLU A 1 91 ? 7.182 -3.922 6.211 1.00 95.12 91 GLU A CA 1
ATOM 726 C C . GLU A 1 91 ? 5.902 -3.080 6.139 1.00 95.12 91 GLU A C 1
ATOM 728 O O . GLU A 1 91 ? 5.335 -2.846 5.068 1.00 95.12 91 GLU A O 1
ATOM 733 N N . VAL A 1 92 ? 5.452 -2.638 7.315 1.00 94.56 92 VAL A N 1
ATOM 734 C CA . VAL A 1 92 ? 4.330 -1.715 7.497 1.00 94.56 92 VAL A CA 1
ATOM 735 C C . VAL A 1 92 ? 4.845 -0.509 8.274 1.00 94.56 92 VAL A C 1
ATOM 737 O O . VAL A 1 92 ? 5.257 -0.640 9.425 1.00 94.56 92 VAL A O 1
ATOM 740 N N . ASN A 1 93 ? 4.816 0.658 7.642 1.00 93.25 93 ASN A N 1
ATOM 741 C CA . ASN A 1 93 ? 5.339 1.908 8.175 1.00 93.25 93 ASN A CA 1
ATOM 742 C C . ASN A 1 93 ? 4.194 2.825 8.617 1.00 93.25 93 ASN A C 1
ATOM 744 O O . ASN A 1 93 ? 3.305 3.134 7.819 1.00 93.25 93 ASN A O 1
ATOM 748 N N . SER A 1 94 ? 4.227 3.297 9.866 1.00 91.38 94 SER A N 1
ATOM 749 C C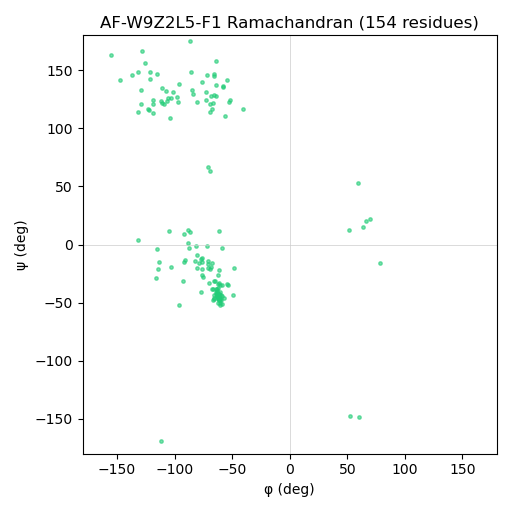A . SER A 1 94 ? 3.348 4.373 10.340 1.00 91.38 94 SER A CA 1
ATOM 750 C C . SER A 1 94 ? 3.947 5.746 10.022 1.00 91.38 94 SER A C 1
ATOM 752 O O . SER A 1 94 ? 5.165 5.916 9.969 1.00 91.38 94 SER A O 1
ATOM 754 N N . GLY A 1 95 ? 3.083 6.735 9.775 1.00 85.31 95 GLY A N 1
ATOM 755 C CA . GLY A 1 95 ? 3.504 8.100 9.439 1.00 85.31 95 GLY A CA 1
ATOM 756 C C . GLY A 1 95 ? 4.373 8.186 8.175 1.00 85.31 95 GLY A C 1
ATOM 757 O O . GLY A 1 95 ? 5.472 8.746 8.236 1.00 85.31 95 GLY A O 1
ATOM 758 N N . PRO A 1 96 ? 3.928 7.630 7.032 1.00 85.62 96 PRO A N 1
ATOM 759 C CA . PRO A 1 96 ? 4.765 7.559 5.845 1.00 85.62 96 PRO A CA 1
ATOM 760 C C . PRO A 1 96 ? 5.112 8.945 5.297 1.00 85.62 96 PRO A C 1
ATOM 762 O O . PRO A 1 96 ? 4.262 9.830 5.175 1.00 85.62 96 PRO A O 1
ATOM 765 N N . GLY A 1 97 ? 6.376 9.116 4.909 1.00 83.69 97 GLY A N 1
ATOM 766 C CA . GLY A 1 97 ? 6.827 10.311 4.206 1.00 83.69 97 GLY A CA 1
ATOM 767 C C . GLY A 1 97 ? 6.244 10.360 2.795 1.00 83.69 97 GLY A C 1
ATOM 768 O O . GLY A 1 97 ? 6.496 9.472 1.983 1.00 83.69 97 GLY A O 1
ATOM 769 N N . LEU A 1 98 ? 5.492 11.414 2.483 1.00 81.75 98 LEU A N 1
ATOM 770 C CA . LEU A 1 98 ? 4.940 11.638 1.148 1.00 81.75 98 LEU A CA 1
ATOM 771 C C . LEU A 1 98 ? 5.842 12.576 0.347 1.00 81.75 98 LEU A C 1
ATOM 773 O O . LEU A 1 98 ? 6.355 13.571 0.858 1.00 81.75 98 LEU A O 1
ATOM 777 N N . ALA A 1 99 ? 6.044 12.254 -0.928 1.00 80.81 99 ALA A N 1
ATOM 778 C CA . ALA A 1 99 ? 6.855 13.077 -1.814 1.00 80.81 99 ALA A CA 1
ATOM 779 C C . ALA A 1 99 ? 6.160 14.420 -2.095 1.00 80.81 99 ALA A C 1
ATOM 781 O O . ALA A 1 99 ? 5.012 14.452 -2.531 1.00 80.81 99 ALA A O 1
ATOM 782 N N . ALA A 1 100 ? 6.877 15.525 -1.879 1.00 76.06 100 ALA A N 1
ATOM 783 C CA . ALA A 1 100 ? 6.356 16.880 -2.078 1.00 76.06 100 ALA A CA 1
ATOM 784 C C . ALA A 1 100 ? 6.413 17.356 -3.542 1.00 76.06 100 ALA A C 1
ATOM 786 O O . ALA A 1 100 ? 5.742 18.322 -3.906 1.00 76.06 100 ALA A O 1
ATOM 787 N N . GLU A 1 101 ? 7.168 16.660 -4.396 1.00 78.56 101 GLU A N 1
ATOM 788 C CA . GLU A 1 101 ? 7.458 17.062 -5.776 1.00 78.56 101 GLU A CA 1
ATOM 789 C C . GLU A 1 101 ? 7.150 15.945 -6.789 1.00 78.56 101 GLU A C 1
ATOM 791 O O . GLU A 1 101 ? 6.935 14.780 -6.433 1.00 78.56 101 GLU A O 1
ATOM 796 N N . GLY A 1 102 ? 7.111 16.314 -8.072 1.00 78.50 102 GLY A N 1
ATOM 797 C CA . GLY A 1 102 ? 6.919 15.389 -9.190 1.00 78.50 102 GLY A CA 1
ATOM 798 C C . GLY A 1 102 ? 5.599 14.610 -9.142 1.00 78.50 102 GLY A C 1
ATOM 799 O O . GLY A 1 102 ? 4.575 15.088 -8.648 1.00 78.50 102 GLY A O 1
ATOM 800 N N . ILE A 1 103 ? 5.622 13.384 -9.672 1.00 77.62 103 ILE A N 1
ATOM 801 C CA . ILE A 1 103 ? 4.456 12.486 -9.681 1.00 77.62 103 ILE A CA 1
ATOM 802 C C . ILE A 1 103 ? 3.964 12.161 -8.264 1.00 77.62 103 ILE A C 1
ATOM 804 O O . ILE A 1 103 ? 2.759 12.087 -8.025 1.00 77.62 103 ILE A O 1
ATOM 808 N N . GLY A 1 104 ? 4.886 12.057 -7.305 1.00 79.81 104 GLY A N 1
ATOM 809 C CA . GLY A 1 104 ? 4.567 11.741 -5.917 1.00 79.81 104 GLY A CA 1
ATOM 810 C C . GLY A 1 104 ? 3.686 12.799 -5.246 1.00 79.81 104 GLY A C 1
ATOM 811 O O . GLY A 1 104 ? 2.744 12.437 -4.548 1.00 79.81 104 GLY A O 1
ATOM 812 N N . SER A 1 105 ? 3.901 14.084 -5.549 1.00 84.38 105 SER A N 1
ATOM 813 C CA . SER A 1 105 ? 3.058 15.188 -5.056 1.00 84.38 105 SER A CA 1
ATOM 814 C C . SER A 1 105 ? 1.601 15.064 -5.511 1.00 84.38 105 SER A C 1
ATOM 816 O O . SER A 1 105 ? 0.660 15.263 -4.739 1.00 84.38 105 SER A O 1
ATOM 818 N N . ARG A 1 106 ? 1.393 14.668 -6.775 1.00 84.25 106 ARG A N 1
ATOM 819 C CA . ARG A 1 106 ? 0.054 1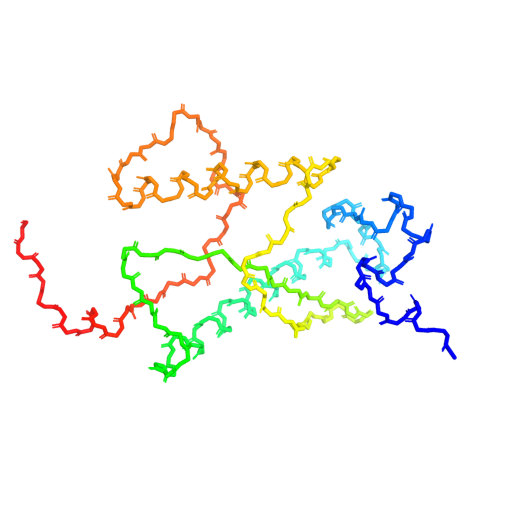4.460 -7.344 1.00 84.25 106 ARG A CA 1
ATOM 820 C C . ARG A 1 106 ? -0.664 13.295 -6.667 1.00 84.25 106 ARG A C 1
ATOM 822 O O . ARG A 1 106 ? -1.829 13.442 -6.301 1.00 84.25 106 ARG A O 1
ATOM 829 N N . ILE A 1 107 ? 0.039 12.175 -6.485 1.00 83.50 107 ILE A N 1
ATOM 830 C CA . ILE A 1 107 ? -0.483 10.988 -5.798 1.00 83.50 107 ILE A CA 1
ATOM 831 C C . ILE A 1 107 ? -0.843 11.340 -4.352 1.00 83.50 107 ILE A C 1
ATOM 833 O O . ILE A 1 107 ? -1.957 11.058 -3.921 1.00 83.50 107 ILE A O 1
ATOM 837 N N . ALA A 1 108 ? 0.042 12.037 -3.632 1.00 86.75 108 ALA A N 1
ATOM 838 C CA . ALA A 1 108 ? -0.192 12.464 -2.254 1.00 86.75 108 ALA A CA 1
ATOM 839 C C . ALA A 1 108 ? -1.443 13.349 -2.123 1.00 86.75 108 ALA A C 1
ATOM 841 O O . ALA A 1 108 ? -2.271 13.130 -1.239 1.00 86.75 108 ALA A O 1
ATOM 842 N N . LYS A 1 109 ? -1.627 14.318 -3.030 1.00 87.38 109 LYS A N 1
ATOM 843 C CA . LYS A 1 109 ? -2.817 15.181 -3.035 1.00 87.38 109 LYS A CA 1
ATOM 844 C C . LYS A 1 109 ? -4.105 14.385 -3.264 1.00 87.38 109 LYS A C 1
ATOM 846 O O . LYS A 1 109 ? -5.074 14.587 -2.537 1.00 87.38 109 LYS A O 1
ATOM 851 N N . GLY A 1 110 ? -4.119 13.490 -4.255 1.00 86.75 110 GLY A N 1
ATOM 852 C CA . GLY A 1 110 ? -5.277 12.632 -4.534 1.00 86.75 110 GLY A CA 1
ATOM 853 C C . GLY A 1 110 ? -5.599 11.687 -3.373 1.00 86.75 110 GLY A C 1
ATOM 854 O O . GLY A 1 110 ? -6.762 11.531 -3.002 1.00 86.75 110 GLY A O 1
ATOM 855 N N . PHE A 1 111 ? -4.563 11.127 -2.749 1.00 87.94 111 PHE A N 1
ATOM 856 C CA . PHE A 1 111 ? -4.674 10.263 -1.580 1.00 87.94 111 PHE A CA 1
ATOM 857 C C . PHE A 1 111 ? -5.322 10.980 -0.385 1.00 87.94 111 PHE A C 1
ATOM 859 O O . PHE A 1 111 ? -6.299 10.475 0.172 1.00 87.94 111 PHE A O 1
ATOM 866 N N . PHE A 1 112 ? -4.849 12.177 -0.019 1.00 88.69 112 PHE A N 1
ATOM 867 C CA . PHE A 1 112 ? -5.439 12.932 1.092 1.00 88.69 112 PHE A CA 1
ATOM 868 C C . PHE A 1 112 ? -6.859 13.409 0.800 1.00 88.69 112 PHE A C 1
ATOM 870 O O . PHE A 1 112 ? -7.702 13.354 1.692 1.00 88.69 112 PHE A O 1
ATOM 877 N N . GLN A 1 113 ? -7.134 13.837 -0.436 1.00 88.88 113 GLN A N 1
ATOM 878 C CA . GLN A 1 113 ? -8.486 14.216 -0.845 1.00 88.88 113 GLN A CA 1
ATOM 879 C C . GLN A 1 113 ? -9.452 13.040 -0.662 1.00 88.88 113 GLN A C 1
ATOM 881 O O . GLN A 1 113 ? -10.453 13.171 0.035 1.00 88.88 113 GLN A O 1
ATOM 886 N N . THR A 1 114 ? -9.094 11.869 -1.194 1.00 88.12 114 THR A N 1
ATOM 887 C CA . THR A 1 114 ? -9.930 10.665 -1.093 1.00 88.12 114 THR A CA 1
ATOM 888 C C . THR A 1 114 ? -10.090 10.206 0.359 1.00 88.12 114 THR A C 1
ATOM 890 O O . THR A 1 114 ? -11.178 9.814 0.769 1.00 88.12 114 THR A O 1
ATOM 893 N N . THR A 1 115 ? -9.032 10.305 1.170 1.00 89.38 115 THR A N 1
ATOM 894 C CA . THR A 1 115 ? -9.090 9.982 2.605 1.00 89.38 115 THR A CA 1
ATOM 895 C C . THR A 1 115 ? -10.081 10.888 3.337 1.00 89.38 115 THR A C 1
ATOM 897 O O . THR A 1 115 ? -10.934 10.395 4.072 1.00 89.38 115 THR A O 1
ATOM 900 N N . ALA A 1 116 ? -10.014 12.204 3.109 1.00 88.88 116 ALA A N 1
ATOM 901 C CA . ALA A 1 116 ? -10.954 13.152 3.700 1.00 88.88 116 ALA A CA 1
ATOM 902 C C . ALA A 1 116 ? -12.394 12.864 3.255 1.00 88.88 116 ALA A C 1
ATOM 904 O O . ALA A 1 116 ? -13.300 12.856 4.083 1.00 88.88 116 ALA A O 1
ATOM 905 N N . ASP A 1 117 ? -12.599 12.565 1.974 1.00 87.12 117 ASP A N 1
ATOM 906 C CA . ASP A 1 117 ? -13.917 12.255 1.423 1.00 87.12 117 ASP A CA 1
ATOM 907 C C . ASP A 1 117 ? -14.529 10.996 2.059 1.00 87.12 117 ASP A C 1
ATOM 909 O O . ASP A 1 117 ? -15.705 11.005 2.430 1.00 87.12 117 ASP A O 1
ATOM 913 N N . VAL A 1 118 ? -13.735 9.937 2.259 1.00 86.44 118 VAL A N 1
ATOM 914 C CA . VAL A 1 118 ? -14.174 8.709 2.945 1.00 86.44 118 VAL A CA 1
ATOM 915 C C . VAL A 1 118 ? -14.543 8.983 4.404 1.00 86.44 118 VAL A C 1
ATOM 917 O O . VAL A 1 118 ? -15.593 8.526 4.858 1.00 86.44 118 VAL A O 1
ATOM 920 N N . LEU A 1 119 ? -13.730 9.756 5.129 1.00 86.19 119 LEU A N 1
ATOM 921 C CA . LEU A 1 119 ? -13.997 10.098 6.530 1.00 86.19 119 LEU A CA 1
ATOM 922 C C . LEU A 1 119 ? -15.253 10.969 6.678 1.00 86.19 119 LEU A C 1
ATOM 924 O O . LEU A 1 119 ? -16.122 10.670 7.490 1.00 86.19 119 LEU A O 1
ATOM 928 N N . LEU A 1 120 ? -15.395 12.015 5.859 1.00 86.50 120 LEU A N 1
ATOM 929 C CA . LEU A 1 120 ? -16.563 12.900 5.885 1.00 86.50 120 LEU A CA 1
ATOM 930 C C . LEU A 1 120 ? -17.855 12.155 5.519 1.00 86.50 120 LEU A C 1
ATOM 932 O O . LEU A 1 120 ? -18.903 12.404 6.123 1.00 86.50 120 LEU A O 1
ATOM 936 N N . LYS A 1 121 ? -17.784 11.228 4.556 1.00 85.06 121 LYS A N 1
ATOM 937 C CA . LYS A 1 121 ? -18.919 10.393 4.150 1.00 85.06 121 LYS A CA 1
ATOM 938 C C . LYS A 1 121 ? -19.338 9.434 5.261 1.00 85.06 121 LYS A C 1
ATOM 940 O O . LYS A 1 121 ? -20.531 9.353 5.546 1.00 85.06 121 LYS A O 1
ATOM 945 N N . ASN A 1 122 ? -18.389 8.728 5.874 1.00 81.94 122 ASN A N 1
ATOM 946 C CA . ASN A 1 122 ? -18.692 7.689 6.859 1.00 81.94 122 ASN A CA 1
ATOM 947 C C . ASN A 1 122 ? -19.080 8.262 8.228 1.00 81.94 122 ASN A C 1
ATOM 949 O O . ASN A 1 122 ? -20.043 7.785 8.819 1.00 81.94 122 ASN A O 1
ATOM 953 N N . GLU A 1 123 ? -18.395 9.308 8.695 1.00 82.62 123 GLU A N 1
ATOM 954 C CA . GLU A 1 123 ? -18.585 9.823 10.059 1.00 82.62 123 GLU A CA 1
ATOM 955 C C . GLU A 1 123 ? -19.625 10.946 10.144 1.00 82.62 123 GLU A C 1
ATOM 957 O O . GLU A 1 123 ? -20.312 11.089 11.154 1.00 82.62 123 GLU A O 1
ATOM 962 N N . LEU A 1 124 ? -19.768 11.756 9.087 1.00 81.94 124 LEU A N 1
ATOM 963 C CA . LEU A 1 124 ? -20.657 12.928 9.089 1.00 81.94 124 LEU A CA 1
ATOM 964 C C . LEU A 1 124 ? -21.820 12.816 8.094 1.00 81.94 124 LEU A C 1
ATOM 966 O O . LEU A 1 124 ? -22.657 13.717 8.029 1.00 81.94 124 LEU A O 1
ATOM 970 N N . GLY A 1 125 ? -21.875 11.750 7.288 1.00 81.75 125 GLY A N 1
ATOM 971 C CA . GLY A 1 125 ? -22.881 11.595 6.233 1.00 81.75 125 GLY A CA 1
ATOM 972 C C . GLY A 1 125 ? -22.788 12.658 5.131 1.00 81.75 125 GLY A C 1
ATOM 973 O O . GLY A 1 125 ? -23.734 12.838 4.359 1.00 81.75 125 GLY A O 1
ATOM 974 N N . LEU A 1 126 ? -21.671 13.388 5.052 1.00 80.62 126 LEU A N 1
ATOM 975 C CA . LEU A 1 126 ? -21.478 14.465 4.089 1.00 80.62 126 LEU A CA 1
ATOM 976 C C . LEU A 1 126 ? -21.005 13.885 2.759 1.00 80.62 126 LEU A C 1
ATOM 978 O O . LEU A 1 126 ? -20.038 13.130 2.697 1.00 80.62 126 LEU A O 1
ATOM 982 N N . ARG A 1 127 ? -21.673 14.259 1.667 1.00 71.69 127 ARG A N 1
ATOM 983 C CA . ARG A 1 127 ? -21.215 13.897 0.323 1.00 71.69 127 ARG A CA 1
ATOM 984 C C . ARG A 1 127 ? -20.178 14.913 -0.161 1.00 71.69 127 ARG A C 1
ATOM 986 O O . ARG A 1 127 ? -20.445 16.116 -0.061 1.00 71.69 127 ARG A O 1
ATOM 993 N N . PRO A 1 128 ? -19.038 14.468 -0.715 1.00 64.69 128 PRO A N 1
ATOM 994 C CA . PRO A 1 128 ? -18.080 15.361 -1.348 1.00 64.69 128 PRO A CA 1
ATOM 995 C C . PRO A 1 128 ? -18.749 16.207 -2.433 1.00 64.69 128 PRO A C 1
ATOM 997 O O . PRO A 1 128 ? -19.619 15.744 -3.172 1.00 64.69 128 PRO A O 1
ATOM 1000 N N . ARG A 1 129 ? -18.336 17.472 -2.528 1.00 61.69 129 ARG A N 1
ATOM 1001 C CA . ARG A 1 129 ? -18.871 18.449 -3.495 1.00 61.69 129 ARG A CA 1
ATOM 1002 C C . ARG A 1 129 ? -18.490 18.133 -4.944 1.00 61.69 129 ARG A C 1
ATOM 1004 O O . ARG A 1 129 ? -19.137 18.619 -5.867 1.00 61.69 129 ARG A O 1
ATOM 1011 N N . SER A 1 130 ? -17.437 17.348 -5.120 1.00 56.03 130 SER A N 1
ATOM 1012 C CA . SER A 1 130 ? -16.869 16.958 -6.402 1.00 56.03 130 SER A CA 1
ATOM 1013 C C . SER A 1 130 ? -17.131 15.469 -6.580 1.00 56.03 130 SER A C 1
ATOM 1015 O O . SER A 1 130 ? -16.738 14.686 -5.720 1.00 56.03 130 SER A O 1
ATOM 1017 N N . GLY A 1 131 ? -17.791 15.078 -7.671 1.00 48.66 131 GLY A N 1
ATOM 1018 C CA . GLY A 1 131 ? -17.952 13.678 -8.069 1.00 48.66 131 GLY A CA 1
ATOM 1019 C C . GLY A 1 131 ? -16.625 13.078 -8.529 1.00 48.66 131 GLY A C 1
ATOM 1020 O O . GLY A 1 131 ? -16.470 12.781 -9.705 1.00 48.66 131 GLY A O 1
ATOM 1021 N N . GLY A 1 132 ? -15.645 12.997 -7.628 1.00 49.78 132 GLY A N 1
ATOM 1022 C CA . GLY A 1 132 ? -14.452 12.194 -7.848 1.00 49.78 132 GLY A CA 1
ATOM 1023 C C . GLY A 1 132 ? -14.875 10.735 -7.903 1.00 49.78 132 GLY A C 1
ATOM 1024 O O . GLY A 1 132 ? -15.625 10.289 -7.033 1.00 49.78 132 GLY A O 1
ATOM 1025 N N . ASP A 1 133 ? -14.448 10.032 -8.948 1.00 49.53 133 ASP A N 1
ATOM 1026 C CA . ASP A 1 133 ? -14.779 8.628 -9.147 1.00 49.53 133 ASP A CA 1
ATOM 1027 C C . ASP A 1 133 ? -14.432 7.829 -7.882 1.00 49.53 133 ASP A C 1
ATOM 1029 O O . ASP A 1 133 ? -13.294 7.849 -7.407 1.00 49.53 133 ASP A O 1
ATOM 1033 N N . GLU A 1 134 ? -15.422 7.119 -7.332 1.00 49.00 134 GLU A N 1
ATOM 1034 C CA . GLU A 1 134 ? -15.289 6.246 -6.153 1.00 49.00 134 GLU A CA 1
ATOM 1035 C C . GLU A 1 134 ? -14.250 5.114 -6.353 1.00 49.00 134 GLU A C 1
ATOM 1037 O O . GLU A 1 134 ? -13.980 4.354 -5.426 1.00 49.00 134 GLU A O 1
ATOM 1042 N N . GLU A 1 135 ? -13.642 4.991 -7.538 1.00 54.31 135 GLU A N 1
ATOM 1043 C CA . GLU A 1 135 ? -12.716 3.916 -7.909 1.00 54.31 135 GLU A CA 1
ATOM 1044 C C . GLU A 1 135 ? -11.297 4.036 -7.328 1.00 54.31 135 GLU A C 1
ATOM 1046 O O . GLU A 1 135 ? -10.560 3.050 -7.350 1.00 54.31 135 GLU A O 1
ATOM 1051 N N . SER A 1 136 ? -10.874 5.188 -6.794 1.00 69.50 136 SER A N 1
ATOM 1052 C CA . SER A 1 136 ? -9.462 5.367 -6.403 1.00 69.50 136 SER A CA 1
ATOM 1053 C C . SER A 1 136 ? -9.069 4.668 -5.090 1.00 69.50 136 SER A C 1
ATOM 1055 O O . SER A 1 136 ? -7.901 4.310 -4.917 1.00 69.50 136 SER A O 1
ATOM 1057 N N . MET A 1 137 ? -10.014 4.440 -4.166 1.00 85.00 137 MET A N 1
ATOM 1058 C CA . MET A 1 137 ? -9.761 3.794 -2.871 1.00 85.00 137 MET A CA 1
ATOM 1059 C C . MET A 1 137 ? -10.625 2.546 -2.701 1.00 85.00 137 MET A C 1
ATOM 1061 O O . MET A 1 137 ? -11.847 2.610 -2.592 1.00 85.00 137 MET A O 1
ATOM 1065 N N . LYS A 1 138 ? -9.971 1.386 -2.622 1.00 89.69 138 LYS A N 1
ATOM 1066 C CA . LYS A 1 138 ? -10.643 0.094 -2.481 1.00 89.69 138 LYS A CA 1
ATOM 1067 C C . LYS A 1 138 ? -10.695 -0.341 -1.019 1.00 89.69 138 LYS A C 1
ATOM 1069 O O . LYS A 1 138 ? -9.659 -0.506 -0.378 1.00 89.69 138 LYS A O 1
ATOM 1074 N N . LYS A 1 139 ? -11.904 -0.584 -0.502 1.00 91.56 139 LYS A N 1
ATOM 1075 C CA . LYS A 1 139 ? -12.099 -1.228 0.805 1.00 91.56 139 LYS A CA 1
ATOM 1076 C C . LYS A 1 139 ? -11.626 -2.682 0.720 1.00 91.56 139 LYS A C 1
ATOM 1078 O O . LYS A 1 139 ? -12.188 -3.464 -0.042 1.00 91.56 139 LYS A O 1
ATOM 1083 N N . VAL A 1 140 ? -10.595 -3.032 1.488 1.00 94.69 140 VAL A N 1
ATOM 1084 C CA . VAL A 1 140 ? -10.000 -4.386 1.495 1.00 94.69 140 VAL A CA 1
ATOM 1085 C C . VAL A 1 140 ? -10.410 -5.229 2.700 1.00 94.69 140 VAL A C 1
ATOM 1087 O O . VAL A 1 140 ? -10.296 -6.449 2.661 1.00 94.69 140 VAL A O 1
ATOM 1090 N N . LEU A 1 141 ? -10.889 -4.589 3.767 1.00 92.31 141 LEU A N 1
ATOM 1091 C CA . LEU A 1 141 ? -11.261 -5.247 5.010 1.00 92.31 141 LEU A CA 1
ATOM 1092 C C . LEU A 1 141 ? -12.434 -4.514 5.668 1.00 92.31 141 LEU A C 1
ATOM 1094 O O .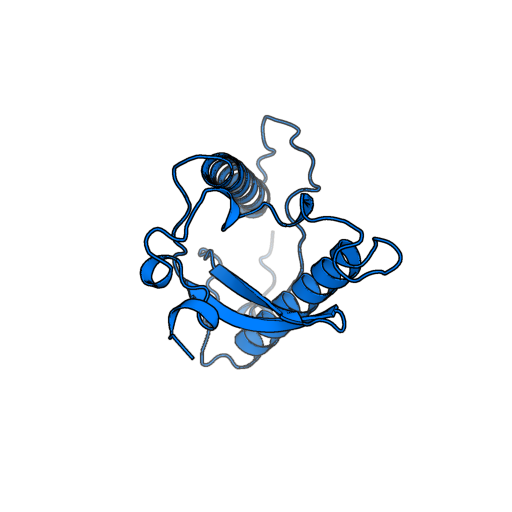 LEU A 1 141 ? -12.501 -3.284 5.652 1.00 92.31 141 LEU A O 1
ATOM 1098 N N . ASP A 1 142 ? -13.348 -5.284 6.249 1.00 90.00 142 ASP A N 1
ATOM 1099 C CA . ASP A 1 142 ? -14.412 -4.805 7.126 1.00 90.00 142 ASP A CA 1
ATOM 1100 C C . ASP A 1 142 ? -14.420 -5.685 8.375 1.00 90.00 142 ASP A C 1
ATOM 1102 O O . ASP A 1 142 ? -14.651 -6.892 8.277 1.00 90.00 142 ASP A O 1
ATOM 1106 N N . VAL A 1 143 ? -14.096 -5.117 9.534 1.00 81.62 143 VAL A N 1
ATOM 1107 C CA . VAL A 1 143 ? -13.978 -5.869 10.790 1.00 81.62 143 VAL A CA 1
ATOM 1108 C C . VAL A 1 143 ? -14.782 -5.199 11.886 1.00 81.62 143 VAL A C 1
ATOM 1110 O O . VAL A 1 143 ? -14.680 -3.997 12.108 1.00 81.62 143 VAL A O 1
ATOM 1113 N N . ALA A 1 144 ? -15.560 -6.002 12.609 1.00 74.31 144 ALA A N 1
ATOM 1114 C CA . ALA A 1 144 ? -16.236 -5.540 13.811 1.00 74.31 144 ALA A CA 1
ATOM 1115 C C . ALA A 1 144 ? -15.217 -5.360 14.941 1.00 74.31 144 ALA A C 1
ATOM 1117 O O . ALA A 1 144 ? -14.435 -6.272 15.233 1.00 74.31 144 ALA A O 1
ATOM 1118 N N . LEU A 1 145 ? -15.258 -4.209 15.612 1.00 64.50 145 LEU A N 1
ATOM 1119 C CA . LEU A 1 145 ? -14.393 -3.950 16.756 1.00 64.50 145 LEU A CA 1
ATOM 1120 C C . LEU A 1 145 ? -14.758 -4.895 17.916 1.00 64.50 145 LEU A C 1
ATOM 1122 O O . LEU A 1 145 ? -15.940 -5.182 18.127 1.00 64.50 145 LEU A O 1
ATOM 1126 N N . PRO A 1 146 ? -13.791 -5.359 18.729 1.00 60.34 146 PRO A N 1
ATOM 1127 C CA . PRO A 1 146 ? -14.075 -6.253 19.854 1.00 60.34 146 PRO A CA 1
ATOM 1128 C C . PRO A 1 146 ? -15.129 -5.703 20.829 1.00 60.34 146 PRO A C 1
ATOM 1130 O O . PRO A 1 146 ? -15.945 -6.466 21.340 1.00 60.34 146 PRO A O 1
ATOM 1133 N N . HIS A 1 147 ? -15.181 -4.381 21.036 1.00 57.12 147 HIS A N 1
ATOM 1134 C CA . HIS A 1 147 ? -16.191 -3.730 21.881 1.00 57.12 147 HIS A CA 1
ATOM 1135 C C . HIS A 1 147 ? -17.573 -3.613 21.214 1.00 57.12 147 HIS A C 1
ATOM 1137 O O . HIS A 1 147 ? -18.583 -3.521 21.906 1.00 57.12 147 HIS A O 1
ATOM 1143 N N . GLN A 1 148 ? -17.653 -3.681 19.882 1.00 52.75 148 GLN A N 1
ATOM 1144 C CA . GLN A 1 148 ? -18.922 -3.726 19.148 1.00 52.75 148 GLN A CA 1
ATOM 1145 C C . GLN A 1 148 ? -19.580 -5.113 19.192 1.00 52.75 148 GLN A C 1
ATOM 1147 O O . GLN A 1 148 ? -20.763 -5.225 18.894 1.00 52.75 148 GLN A O 1
ATOM 1152 N N . ARG A 1 149 ? -18.869 -6.166 19.628 1.00 50.28 149 ARG A N 1
ATOM 1153 C CA . ARG A 1 149 ? -19.481 -7.487 19.876 1.00 50.28 149 ARG A CA 1
ATOM 1154 C C . ARG A 1 149 ? -20.440 -7.496 21.072 1.00 50.28 149 ARG A C 1
ATOM 1156 O O . ARG A 1 149 ? -21.265 -8.399 21.163 1.00 50.28 149 ARG A O 1
ATOM 1163 N N . PHE A 1 150 ? -20.338 -6.510 21.968 1.00 45.38 150 PHE A N 1
ATOM 1164 C CA . PHE A 1 150 ? -21.132 -6.428 23.201 1.00 45.38 150 PHE A CA 1
ATOM 1165 C C . PHE A 1 150 ? -21.780 -5.058 23.438 1.00 45.38 150 PHE A C 1
ATOM 1167 O O . PHE A 1 150 ? -22.411 -4.862 24.476 1.00 45.38 150 PHE A O 1
ATOM 1174 N N . ALA A 1 151 ? -21.647 -4.108 22.508 1.00 41.66 151 ALA A N 1
ATOM 1175 C CA . ALA A 1 151 ? -22.361 -2.844 22.611 1.00 41.66 151 ALA A CA 1
ATOM 1176 C C . ALA A 1 151 ? -23.870 -3.119 22.462 1.00 41.66 151 ALA A C 1
ATOM 1178 O O . ALA A 1 151 ? -24.277 -3.676 21.437 1.00 41.66 151 ALA A O 1
ATOM 1179 N N . PRO A 1 152 ? -24.717 -2.760 23.448 1.00 42.84 152 PRO A N 1
ATOM 1180 C CA . PRO A 1 152 ? -26.150 -2.790 23.229 1.00 42.84 152 PRO A CA 1
ATOM 1181 C C . PRO A 1 152 ? -26.456 -1.872 22.048 1.00 42.84 152 PRO A C 1
ATOM 1183 O O . PRO A 1 152 ? -25.892 -0.779 21.950 1.00 42.84 152 PRO A O 1
ATOM 1186 N N . LEU A 1 153 ? -27.320 -2.346 21.146 1.00 39.03 153 LEU A N 1
ATOM 1187 C CA . LEU A 1 153 ? -27.878 -1.554 20.053 1.00 39.03 153 LEU A CA 1
ATOM 1188 C C . LEU A 1 153 ? -28.213 -0.164 20.602 1.00 39.03 153 LEU A C 1
ATOM 1190 O O . LEU A 1 153 ? -29.041 -0.058 21.510 1.00 39.03 153 LEU A O 1
ATOM 1194 N N . LYS A 1 154 ? -27.553 0.887 20.093 1.00 40.69 154 LYS A N 1
ATOM 1195 C CA . LYS A 1 154 ? -27.997 2.255 20.367 1.00 40.69 154 LYS A CA 1
ATOM 1196 C C . LYS A 1 154 ? -29.450 2.319 19.905 1.00 40.69 154 LYS A C 1
ATOM 1198 O O . LYS A 1 154 ? -29.731 2.172 18.718 1.00 40.69 154 LYS A O 1
ATOM 1203 N N . GLN A 1 155 ? -30.369 2.429 20.860 1.00 41.50 155 GLN A N 1
ATOM 1204 C CA . GLN A 1 155 ? -31.759 2.707 20.556 1.00 41.50 155 GLN A CA 1
ATOM 1205 C C . GLN A 1 155 ? -31.843 4.147 20.051 1.00 41.50 155 GLN A C 1
ATOM 1207 O O . GLN A 1 155 ? -31.614 5.069 20.828 1.00 41.50 155 GLN A O 1
ATOM 1212 N N . VAL A 1 156 ? -32.210 4.236 18.768 1.00 40.00 156 VAL A N 1
ATOM 1213 C CA . VAL A 1 156 ? -32.767 5.367 18.001 1.00 40.00 156 VAL A CA 1
ATOM 1214 C C . VAL A 1 156 ? -31.846 6.562 17.771 1.00 40.00 156 VAL A C 1
ATOM 1216 O O . VAL A 1 156 ? -31.583 7.334 18.716 1.00 40.00 156 VAL A O 1
#

Mean predicted aligned error: 9.21 Å

Sequence (156 aa):
MSRGSALTNTHLQGTVCSESARRDFWTLPDDLFGRDGSWKDRAYLRIQQIAGECFLAAASMNINIVLHPDCFEIFALDFLIDKEEHVWLMEVNSGPGLAAEGIGSRIAKGFFQTTADVLLKNELGLRPRSGGDEESMKKVLDVALPHQRFAPLKQV

Radius of gyration: 19.04 Å; Cα contacts (8 Å, |Δi|>4): 108; chains: 1; bounding box: 61×34×44 Å

InterPro domains:
  IPR004344 Tubulin-tyrosine ligase/Tubulin polyglutamylase [PF03133] (22-101)
  IPR004344 Tubulin-tyrosine ligase/Tubulin polyglutamylase [PS51221] (1-131)
  IPR027746 Probable tubulin-tyrosine ligase [PTHR47551] (6-142)

Solvent-accessible surface area (backbone atoms only — not comparable to full-atom values): 10186 Å² total; per-residue (Å²): 132,67,71,60,82,78,44,86,51,71,90,64,36,58,89,74,59,45,80,83,71,63,73,62,76,87,73,52,64,50,55,75,77,75,54,94,40,56,61,63,60,54,42,51,53,50,51,41,50,52,53,26,53,52,52,50,54,41,55,70,66,67,79,84,43,85,89,52,96,92,59,86,86,64,69,42,75,45,70,47,73,50,92,87,63,50,76,40,84,75,52,78,39,74,75,59,87,70,48,84,55,75,72,43,26,56,52,47,53,53,51,51,52,53,50,50,43,52,48,39,35,73,77,67,69,42,77,66,95,63,92,67,70,78,80,84,68,78,87,60,72,87,80,85,53,80,69,62,77,70,53,74,78,82,81,128

Secondary structure (DSSP, 8-state):
--GGGT---GGGSGGG--GGGS--GGGS-TTTTSSSSTHHHHHHHHHHHHHHHHHHHHHHHSSS----TT----EEEEEEE-TT--E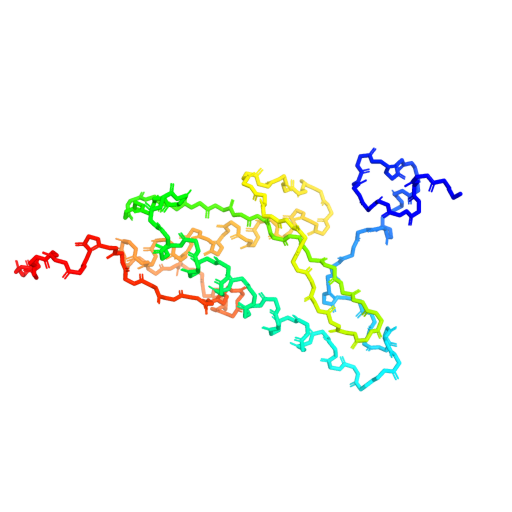EEEEEEESPPPP-SHHHHHHHHHHHHHHHHHHHHHHH-PPPSS---GGGS--------GGGGT------

Nearest PDB structures (foldseek):
  8x0v-assembly1_B  TM=4.267E-01  e=5.137E+00  Stachybotrys sp.
  8jjr-assembly1_x  TM=3.178E-01  e=8.487E+00  Symbiodinium sp.
  8s89-assembly1_A  TM=2.391E-01  e=9.037E+00  synthetic construct